Protein AF-A0AAV5MV64-F1 (afdb_monomer_lite)

Structure (mmCIF, N/CA/C/O backbone):
data_AF-A0AAV5MV64-F1
#
_entry.id   AF-A0AAV5MV64-F1
#
loop_
_atom_site.group_PDB
_atom_site.id
_atom_site.type_symbol
_atom_site.label_atom_id
_atom_site.label_alt_id
_atom_site.label_comp_id
_atom_site.label_asym_id
_atom_site.label_entity_id
_atom_site.label_seq_id
_atom_site.pdbx_PDB_ins_code
_atom_site.Cartn_x
_atom_site.Cartn_y
_atom_site.Cartn_z
_atom_site.occupancy
_atom_site.B_iso_or_equiv
_atom_site.auth_seq_id
_atom_site.auth_comp_id
_atom_site.auth_asym_id
_atom_site.auth_atom_id
_atom_site.pdbx_PDB_model_num
ATOM 1 N N . PRO A 1 1 ? -7.726 18.534 -0.065 1.00 52.75 1 PRO A N 1
ATOM 2 C CA . PRO A 1 1 ? -6.417 18.226 0.561 1.00 52.75 1 PRO A CA 1
ATOM 3 C C . PRO A 1 1 ? -5.739 17.061 -0.158 1.00 52.75 1 PRO A C 1
ATOM 5 O O . PRO A 1 1 ? -6.424 16.180 -0.667 1.00 52.75 1 PRO A O 1
ATOM 8 N N . GLN A 1 2 ? -4.412 17.078 -0.220 1.00 75.38 2 GLN A N 1
ATOM 9 C CA . GLN A 1 2 ? -3.644 15.988 -0.806 1.00 75.38 2 GLN A CA 1
ATOM 10 C C . GLN A 1 2 ? -3.769 14.744 0.075 1.00 75.38 2 GLN A C 1
ATOM 12 O O . GLN A 1 2 ? -3.455 14.822 1.254 1.00 75.38 2 GLN A O 1
ATOM 17 N N . CYS A 1 3 ? -4.272 13.638 -0.470 1.00 86.56 3 CYS A N 1
ATOM 18 C CA . CYS A 1 3 ? -4.567 12.400 0.265 1.00 86.56 3 CYS A CA 1
ATOM 19 C C . CYS A 1 3 ? -3.554 11.274 0.008 1.00 86.56 3 CYS A C 1
ATOM 21 O O . CYS A 1 3 ? -3.681 10.191 0.565 1.00 86.56 3 CYS A O 1
ATOM 23 N N . GLU A 1 4 ? -2.564 11.516 -0.846 1.00 86.19 4 GLU A N 1
ATOM 24 C CA . GLU A 1 4 ? -1.539 10.548 -1.237 1.00 86.19 4 GLU A CA 1
ATOM 25 C C . GLU A 1 4 ? -0.265 10.674 -0.384 1.00 86.19 4 GLU A C 1
ATOM 27 O O . GLU A 1 4 ? -0.043 11.666 0.318 1.00 86.19 4 GLU A O 1
ATOM 32 N N . TYR A 1 5 ? 0.608 9.673 -0.494 1.00 87.69 5 TYR A N 1
ATOM 33 C CA . TYR A 1 5 ? 1.962 9.724 0.049 1.00 87.69 5 TYR A CA 1
ATOM 34 C C . TYR A 1 5 ? 2.835 10.740 -0.708 1.00 87.69 5 TYR A C 1
ATOM 36 O O . TYR A 1 5 ? 2.849 10.764 -1.942 1.00 87.69 5 TYR A O 1
ATOM 44 N N . ARG A 1 6 ? 3.602 11.560 0.027 1.00 85.50 6 ARG A N 1
ATOM 45 C CA . ARG A 1 6 ? 4.558 12.531 -0.534 1.00 85.50 6 ARG A CA 1
ATOM 46 C C . ARG A 1 6 ? 5.786 12.704 0.345 1.00 85.50 6 ARG A C 1
ATOM 48 O O . ARG A 1 6 ? 5.640 12.851 1.553 1.00 85.50 6 ARG A O 1
ATOM 55 N N . LEU A 1 7 ? 6.967 12.790 -0.278 1.00 73.62 7 LEU A N 1
ATOM 56 C CA . LEU A 1 7 ? 8.215 13.290 0.329 1.00 73.62 7 LEU A CA 1
ATOM 57 C C . LEU A 1 7 ? 8.451 12.775 1.764 1.00 73.62 7 LEU A C 1
ATOM 59 O O . LEU A 1 7 ? 8.687 13.554 2.682 1.00 73.62 7 LEU A O 1
ATOM 63 N N . ASN A 1 8 ? 8.359 11.456 1.967 1.00 73.25 8 ASN A N 1
ATOM 64 C CA . ASN A 1 8 ? 8.549 10.785 3.262 1.00 73.25 8 ASN A CA 1
ATOM 65 C C . ASN A 1 8 ? 7.482 11.029 4.343 1.00 73.25 8 ASN A C 1
ATOM 67 O O . ASN A 1 8 ? 7.636 10.518 5.455 1.00 73.25 8 ASN A O 1
ATOM 71 N N . SER A 1 9 ? 6.384 11.714 4.028 1.00 87.25 9 SER A N 1
ATOM 72 C CA . SER A 1 9 ? 5.247 11.881 4.930 1.00 87.25 9 SER A CA 1
ATOM 73 C C . SER A 1 9 ? 4.100 10.927 4.594 1.00 87.25 9 SER A C 1
ATOM 75 O O . SER A 1 9 ? 3.593 10.893 3.471 1.00 87.25 9 SER A O 1
ATOM 77 N N . THR A 1 10 ? 3.661 10.175 5.604 1.00 91.06 10 THR A N 1
ATOM 78 C CA . THR A 1 10 ? 2.479 9.301 5.555 1.00 91.06 10 THR A CA 1
ATOM 79 C C . THR A 1 10 ? 1.250 9.930 6.215 1.00 91.06 10 THR A C 1
ATOM 81 O O . THR A 1 10 ? 0.169 9.350 6.142 1.00 91.06 10 THR A O 1
ATOM 84 N N . SER A 1 11 ? 1.378 11.108 6.843 1.00 91.62 11 SER A N 1
ATOM 85 C CA . SER A 1 11 ? 0.318 11.700 7.674 1.00 91.62 11 SER A CA 1
ATOM 86 C C . SER A 1 11 ? -0.962 11.957 6.883 1.00 91.62 11 SER A C 1
ATOM 88 O O . SER A 1 11 ? -2.029 11.500 7.274 1.00 91.62 11 SER A O 1
ATOM 90 N N . ASN A 1 12 ? -0.843 12.606 5.727 1.00 91.31 12 ASN A N 1
ATOM 91 C CA . ASN A 1 12 ? -1.971 12.929 4.858 1.00 91.31 12 ASN A CA 1
ATOM 92 C C . ASN A 1 12 ? -2.709 11.679 4.357 1.00 91.31 12 ASN A C 1
ATOM 94 O O . ASN A 1 12 ? -3.940 11.647 4.349 1.00 91.31 12 ASN A O 1
ATOM 98 N N . LEU A 1 13 ? -1.954 10.638 3.988 1.00 94.25 13 LEU A N 1
ATOM 99 C CA . LEU A 1 13 ? -2.503 9.349 3.571 1.00 94.25 13 LEU A CA 1
ATOM 100 C C . LEU A 1 13 ? -3.280 8.686 4.712 1.00 94.25 13 LEU A C 1
ATOM 102 O O . LEU A 1 13 ? -4.412 8.254 4.513 1.00 94.25 13 LEU A O 1
ATOM 106 N N . ILE A 1 14 ? -2.702 8.647 5.914 1.00 94.44 14 ILE A N 1
ATOM 107 C CA . ILE A 1 14 ? -3.334 8.054 7.100 1.00 94.44 14 ILE A CA 1
ATOM 108 C C . ILE A 1 14 ? -4.586 8.840 7.507 1.00 94.44 14 ILE A C 1
ATOM 110 O O . ILE A 1 14 ? -5.632 8.245 7.765 1.00 94.44 14 ILE A O 1
ATOM 114 N N . SER A 1 15 ? -4.521 10.172 7.527 1.00 94.69 15 SER A N 1
ATOM 115 C CA . SER A 1 15 ? -5.679 11.020 7.818 1.00 94.69 15 SER A CA 1
ATOM 116 C C . SER A 1 15 ? -6.804 10.791 6.809 1.00 94.69 15 SER A C 1
ATOM 118 O O . SER A 1 15 ? -7.962 10.658 7.205 1.00 94.69 15 SER A O 1
ATOM 120 N N . SER A 1 16 ? -6.471 10.674 5.519 1.00 95.00 16 SER A N 1
ATOM 121 C CA . SER A 1 16 ? -7.460 10.359 4.492 1.00 95.00 16 SER A CA 1
ATOM 122 C C . SER A 1 16 ? -8.035 8.954 4.679 1.00 95.00 16 SER A C 1
ATOM 124 O O . SER A 1 16 ? -9.252 8.800 4.692 1.00 95.00 16 SER A O 1
ATOM 126 N N . TRP A 1 17 ? -7.202 7.940 4.927 1.00 95.50 17 TRP A N 1
ATOM 127 C CA . TRP A 1 17 ? -7.657 6.578 5.221 1.00 95.50 17 TRP A CA 1
ATOM 128 C C . TRP A 1 17 ? -8.661 6.532 6.384 1.00 95.50 17 TRP A C 1
ATOM 130 O O . TRP A 1 17 ? -9.712 5.892 6.284 1.00 95.50 17 TRP A O 1
ATOM 140 N N . ASN A 1 18 ? -8.380 7.253 7.470 1.00 94.94 18 ASN A N 1
ATOM 141 C CA . ASN A 1 18 ? -9.278 7.337 8.621 1.00 94.94 18 ASN A CA 1
ATOM 142 C C . ASN A 1 18 ? -10.609 8.003 8.253 1.00 94.94 18 ASN A C 1
ATOM 144 O O . ASN A 1 18 ? -11.669 7.525 8.655 1.00 94.94 18 ASN A O 1
ATOM 148 N N . GLN A 1 19 ? -10.584 9.057 7.436 1.00 94.88 19 GLN A N 1
ATOM 149 C CA . GLN A 1 19 ? -11.804 9.682 6.928 1.00 94.88 19 GLN A CA 1
ATOM 150 C C . GLN A 1 19 ? -12.618 8.709 6.061 1.00 94.88 19 GLN A C 1
ATOM 152 O O . GLN A 1 19 ? -13.812 8.541 6.295 1.00 94.88 19 GLN A O 1
ATOM 157 N N . TRP A 1 20 ? -11.985 8.020 5.106 1.00 94.62 20 TRP A N 1
ATOM 158 C CA . TRP A 1 20 ? -12.652 7.053 4.225 1.00 94.62 20 TRP A CA 1
ATOM 159 C C . TRP A 1 20 ? -13.281 5.898 5.014 1.00 94.62 20 TRP A C 1
ATOM 161 O O . TRP A 1 20 ? -14.446 5.558 4.807 1.00 94.62 20 TRP A O 1
ATOM 171 N N . THR A 1 21 ? -12.543 5.328 5.968 1.00 95.06 21 THR A N 1
ATOM 172 C CA . THR A 1 21 ? -13.027 4.200 6.779 1.00 95.06 21 THR A CA 1
ATOM 173 C C . THR A 1 21 ? -14.133 4.581 7.763 1.00 95.06 21 THR A C 1
ATOM 175 O O . THR A 1 21 ? -14.995 3.750 8.055 1.00 95.06 21 THR A O 1
ATOM 178 N N . THR A 1 22 ? -14.189 5.825 8.231 1.00 94.19 22 THR A N 1
ATOM 179 C CA . THR A 1 22 ? -15.253 6.288 9.141 1.00 94.19 22 THR A CA 1
ATOM 180 C C . THR A 1 22 ? -16.480 6.827 8.408 1.00 94.19 22 THR A C 1
ATOM 182 O O . THR A 1 22 ? -17.593 6.649 8.893 1.00 94.19 22 THR A O 1
ATOM 185 N N . SER A 1 23 ? -16.303 7.425 7.228 1.00 94.31 23 SER A N 1
ATOM 186 C CA . SER A 1 23 ? -17.370 8.173 6.543 1.00 94.31 23 SER A CA 1
ATOM 187 C C . SER A 1 23 ? -18.187 7.340 5.553 1.00 94.31 23 SER A C 1
ATOM 189 O O . SER A 1 23 ? -19.277 7.753 5.168 1.00 94.31 23 SER A O 1
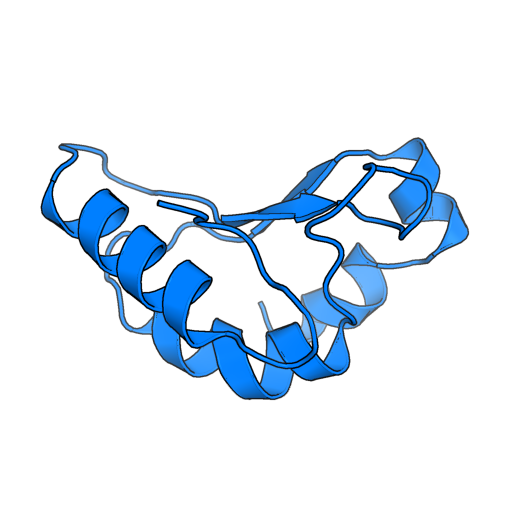ATOM 191 N N . ILE A 1 24 ? -17.681 6.183 5.113 1.00 93.06 24 ILE A N 1
ATOM 192 C CA . ILE A 1 24 ? -18.328 5.380 4.064 1.00 93.06 24 ILE A CA 1
ATOM 193 C C . ILE A 1 24 ? -18.909 4.097 4.641 1.00 93.06 24 ILE A C 1
ATOM 195 O O . ILE A 1 24 ? -18.231 3.346 5.354 1.00 93.06 24 ILE A O 1
ATOM 199 N N . ASN A 1 25 ? -20.162 3.811 4.287 1.00 93.69 25 ASN A N 1
ATOM 200 C CA . ASN A 1 25 ? -20.812 2.550 4.615 1.00 93.69 25 ASN A CA 1
ATOM 201 C C . ASN A 1 25 ? -20.408 1.452 3.617 1.00 93.69 25 ASN A C 1
ATOM 203 O O . ASN A 1 25 ? -21.105 1.186 2.643 1.00 93.69 25 ASN A O 1
ATOM 207 N N . ALA A 1 26 ? -19.249 0.842 3.857 1.00 93.38 26 ALA A N 1
ATOM 208 C CA . ALA A 1 26 ? -18.738 -0.299 3.108 1.00 93.38 26 ALA A CA 1
ATOM 209 C C . ALA A 1 26 ? -18.191 -1.354 4.077 1.00 93.38 26 ALA A C 1
ATOM 211 O 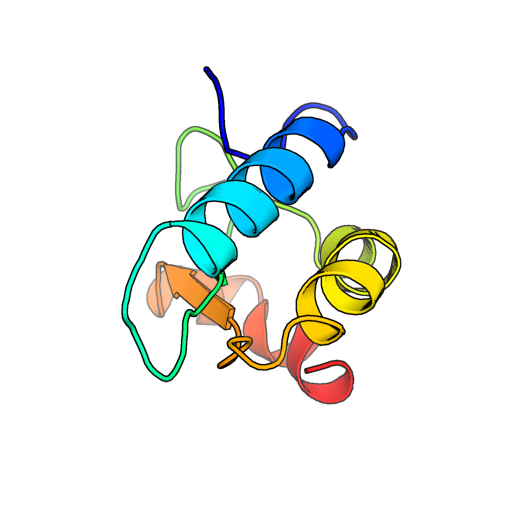O . ALA A 1 26 ? -17.661 -1.011 5.138 1.00 93.38 26 ALA A O 1
ATOM 212 N N . GLY A 1 27 ? -18.295 -2.632 3.701 1.00 95.00 27 GLY A N 1
ATOM 213 C CA . GLY A 1 27 ? -17.766 -3.736 4.506 1.00 95.00 27 GLY A CA 1
ATOM 214 C C . GLY A 1 27 ? -16.237 -3.768 4.524 1.00 95.00 27 GLY A C 1
ATOM 215 O O . GLY A 1 27 ? -15.629 -3.919 5.582 1.00 95.00 27 GLY A O 1
ATOM 216 N N . LYS A 1 28 ? -15.610 -3.591 3.356 1.00 96.62 28 LYS A N 1
ATOM 217 C CA . LYS A 1 28 ? -14.155 -3.595 3.185 1.00 96.62 28 LYS A CA 1
ATOM 218 C C . LYS A 1 28 ? -13.706 -2.455 2.278 1.00 96.62 28 LYS A C 1
ATOM 220 O O . LYS A 1 28 ? -14.375 -2.131 1.302 1.00 96.62 28 LYS A O 1
ATOM 225 N N . ILE A 1 29 ? -12.570 -1.863 2.621 1.00 96.94 29 ILE A N 1
ATOM 226 C CA . ILE A 1 29 ? -11.909 -0.779 1.899 1.00 96.94 29 ILE A CA 1
ATOM 227 C C . ILE A 1 29 ? -10.472 -1.221 1.636 1.00 96.94 29 ILE A C 1
ATOM 229 O O . ILE A 1 29 ? -9.803 -1.747 2.528 1.00 96.94 29 ILE A O 1
ATOM 233 N N . LEU A 1 30 ? -10.016 -1.030 0.401 1.00 96.88 30 LEU A N 1
ATOM 234 C CA . LEU A 1 30 ? -8.662 -1.361 -0.025 1.00 96.88 30 LEU A CA 1
ATOM 235 C C . LEU A 1 30 ? -7.851 -0.079 -0.202 1.00 96.88 30 LEU A C 1
ATOM 237 O O . LEU A 1 30 ? -8.365 0.930 -0.687 1.00 96.88 30 LEU A O 1
ATOM 241 N N . MET A 1 31 ? -6.572 -0.124 0.164 1.00 96.31 31 MET A N 1
ATOM 242 C CA . MET A 1 31 ? -5.644 0.971 -0.103 1.00 96.31 31 MET A CA 1
ATOM 243 C C . MET A 1 31 ? -5.120 0.864 -1.537 1.00 96.31 31 MET A C 1
ATOM 245 O O . MET A 1 31 ? -4.363 -0.051 -1.849 1.00 96.31 31 MET A O 1
ATOM 249 N N . GLY A 1 32 ? -5.529 1.788 -2.406 1.00 96.94 32 GLY A N 1
ATOM 250 C CA . GLY A 1 32 ? -5.037 1.871 -3.783 1.00 96.94 32 GLY A CA 1
ATOM 251 C C . GLY A 1 32 ? -3.657 2.521 -3.860 1.00 96.94 32 GLY A C 1
ATOM 252 O O . GLY A 1 32 ? -3.478 3.616 -3.330 1.00 96.94 32 GLY A O 1
ATOM 253 N N . LEU A 1 33 ? -2.698 1.870 -4.524 1.00 96.56 33 LEU A N 1
ATOM 254 C CA . LEU A 1 33 ? -1.322 2.349 -4.678 1.00 96.56 33 LEU A CA 1
ATOM 255 C C . LEU A 1 33 ? -0.792 2.135 -6.108 1.00 96.56 33 LEU A C 1
ATOM 257 O O . LEU A 1 33 ? -1.127 1.131 -6.742 1.00 96.56 33 LEU A O 1
ATOM 261 N N . PRO A 1 34 ? 0.082 3.022 -6.615 1.00 96.75 34 PRO A N 1
ATOM 262 C CA . PRO A 1 34 ? 0.863 2.756 -7.819 1.00 96.75 34 PRO A CA 1
ATOM 263 C C . PRO A 1 34 ? 1.926 1.678 -7.556 1.00 96.75 34 PRO A C 1
ATOM 265 O O . PRO A 1 34 ? 2.682 1.777 -6.590 1.00 96.75 34 PRO A O 1
ATOM 268 N N . ALA A 1 35 ? 2.042 0.686 -8.440 1.00 96.94 35 ALA A N 1
ATOM 269 C CA . ALA A 1 35 ? 3.032 -0.393 -8.335 1.00 96.94 35 ALA A CA 1
ATOM 270 C C . ALA A 1 35 ? 4.464 0.040 -8.724 1.00 96.94 35 ALA A C 1
ATOM 272 O O . ALA A 1 35 ? 5.429 -0.689 -8.503 1.00 96.94 35 ALA A O 1
ATOM 273 N N . SER A 1 36 ? 4.622 1.223 -9.323 1.00 95.56 36 SER A N 1
ATOM 274 C CA . SER A 1 36 ? 5.907 1.772 -9.771 1.00 95.56 36 SER A CA 1
ATOM 275 C C . SER A 1 36 ? 5.881 3.304 -9.751 1.00 95.56 36 SER A C 1
ATOM 277 O O . SER A 1 36 ? 4.807 3.877 -9.959 1.00 95.56 36 SER A O 1
ATOM 279 N N . PRO A 1 37 ? 7.031 3.991 -9.589 1.00 94.06 37 PRO A N 1
ATOM 280 C CA . PRO A 1 37 ? 7.127 5.434 -9.820 1.00 94.06 37 PRO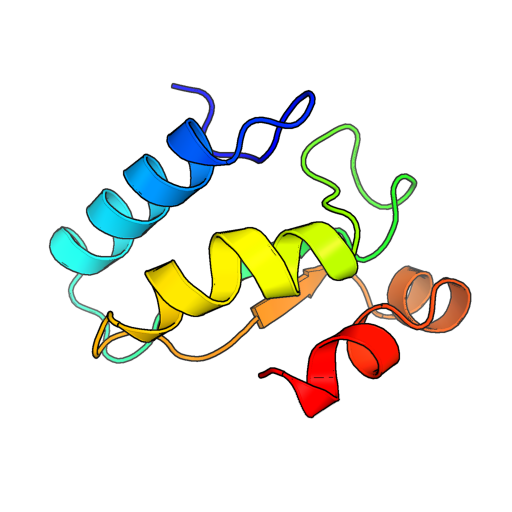 A CA 1
ATOM 281 C C . PRO A 1 37 ? 6.674 5.854 -11.223 1.00 94.06 37 PRO A C 1
ATOM 283 O O . PRO A 1 37 ? 6.215 6.971 -11.403 1.00 94.06 37 PRO A O 1
ATOM 286 N N . ALA A 1 38 ? 6.786 4.965 -12.215 1.00 93.62 38 ALA A N 1
ATOM 287 C CA . ALA A 1 38 ? 6.342 5.228 -13.584 1.00 93.62 38 ALA A CA 1
ATOM 288 C C . ALA A 1 38 ? 4.831 5.008 -13.789 1.00 93.62 38 ALA A C 1
ATOM 290 O O . ALA A 1 38 ? 4.301 5.373 -14.834 1.00 93.62 38 ALA A O 1
ATOM 291 N N . ALA A 1 39 ? 4.133 4.412 -12.815 1.00 92.00 39 ALA A N 1
ATOM 292 C CA . ALA A 1 39 ? 2.708 4.100 -12.923 1.00 92.00 39 ALA A CA 1
ATOM 293 C C . ALA A 1 39 ? 1.794 5.304 -12.639 1.00 92.00 39 ALA A C 1
ATOM 295 O O . ALA A 1 39 ? 0.605 5.255 -12.955 1.00 92.00 39 ALA A O 1
ATOM 296 N N . ALA A 1 40 ? 2.327 6.364 -12.024 1.00 91.75 40 ALA A N 1
ATOM 297 C CA . ALA A 1 40 ? 1.599 7.581 -11.692 1.00 91.75 40 ALA A CA 1
ATOM 298 C C . ALA A 1 40 ? 2.560 8.767 -11.536 1.00 91.75 40 ALA A C 1
ATOM 300 O O . ALA A 1 40 ? 3.706 8.595 -11.136 1.00 91.75 40 ALA A O 1
ATOM 301 N N . SER A 1 41 ? 2.072 9.986 -11.768 1.00 89.88 41 SER A N 1
ATOM 302 C CA . SER A 1 41 ? 2.858 11.214 -11.574 1.00 89.88 41 SER A CA 1
ATOM 303 C C . SER A 1 41 ? 3.251 11.463 -10.108 1.00 89.88 41 SER A C 1
ATOM 305 O O . SER A 1 41 ? 4.173 12.230 -9.833 1.00 89.88 41 SER A O 1
ATOM 307 N N . SER A 1 42 ? 2.534 10.856 -9.159 1.00 89.88 42 SER A N 1
ATOM 308 C CA . SER A 1 42 ? 2.746 10.982 -7.715 1.00 89.88 42 SER A CA 1
ATOM 309 C C . SER A 1 42 ? 2.120 9.805 -6.953 1.00 89.88 42 SER A C 1
ATOM 311 O O . SER A 1 42 ? 1.456 8.951 -7.537 1.00 89.88 42 SER A O 1
ATOM 313 N N . GLY A 1 43 ? 2.368 9.728 -5.642 1.00 91.62 43 GLY A N 1
ATOM 314 C CA . GLY A 1 43 ? 1.725 8.750 -4.758 1.00 91.62 43 GLY A CA 1
ATOM 315 C C . GLY A 1 43 ? 2.392 7.373 -4.693 1.00 91.62 43 GLY A C 1
ATOM 316 O O . GLY A 1 43 ? 1.988 6.556 -3.867 1.00 91.62 43 GLY A O 1
ATOM 317 N N . TYR A 1 44 ? 3.435 7.113 -5.493 1.00 94.06 44 TYR A N 1
ATOM 318 C CA . TYR A 1 44 ? 4.252 5.910 -5.323 1.00 94.06 44 TYR A CA 1
ATOM 319 C C . TYR A 1 44 ? 4.913 5.905 -3.942 1.00 94.06 44 TYR A C 1
ATOM 321 O O . TYR A 1 44 ? 5.572 6.867 -3.542 1.00 94.06 44 TYR A O 1
ATOM 329 N N . MET A 1 45 ? 4.769 4.786 -3.240 1.00 94.44 45 MET A N 1
ATOM 330 C CA . MET A 1 45 ? 5.336 4.571 -1.918 1.00 94.44 45 MET A CA 1
ATOM 331 C C . MET A 1 45 ? 6.254 3.349 -1.961 1.00 94.44 45 MET A C 1
ATOM 333 O O . MET A 1 45 ? 5.793 2.281 -2.354 1.00 94.44 45 MET A O 1
ATOM 337 N N . PRO A 1 46 ? 7.524 3.444 -1.534 1.00 95.06 46 PRO A N 1
ATOM 338 C CA . PRO A 1 46 ? 8.400 2.277 -1.477 1.00 95.06 46 PRO A CA 1
ATOM 339 C C . PRO A 1 46 ? 7.832 1.167 -0.568 1.00 95.06 46 PRO A C 1
ATOM 341 O O . PRO A 1 46 ? 7.289 1.491 0.494 1.00 95.06 46 PRO A O 1
ATOM 344 N N . PRO A 1 47 ? 8.017 -0.129 -0.899 1.00 96.56 47 PRO A N 1
ATOM 345 C CA . PRO A 1 47 ? 7.485 -1.242 -0.104 1.00 96.56 47 PRO A CA 1
ATOM 346 C C . PRO A 1 47 ? 7.856 -1.181 1.382 1.00 96.56 47 PRO A C 1
ATOM 348 O O . PRO A 1 47 ? 7.001 -1.349 2.246 1.00 96.56 47 PRO A O 1
ATOM 351 N N . HIS A 1 48 ? 9.110 -0.848 1.706 1.00 95.81 48 HIS A N 1
ATOM 352 C CA . HIS A 1 48 ? 9.559 -0.753 3.099 1.00 95.81 48 HIS A CA 1
ATOM 353 C C . HIS A 1 48 ? 8.825 0.343 3.892 1.00 95.81 48 HIS A C 1
ATOM 355 O O . HIS A 1 48 ? 8.590 0.181 5.090 1.00 95.81 48 HIS A O 1
ATOM 361 N N . VAL A 1 49 ? 8.433 1.448 3.244 1.00 95.62 49 VAL A N 1
ATOM 362 C CA . VAL A 1 49 ? 7.654 2.524 3.876 1.00 95.62 49 VAL A CA 1
ATOM 363 C C . VAL A 1 49 ? 6.228 2.054 4.134 1.00 95.62 49 VAL A C 1
ATOM 365 O O . VAL A 1 49 ? 5.721 2.251 5.239 1.00 95.62 49 VAL A O 1
ATOM 368 N N . LEU A 1 50 ? 5.605 1.391 3.154 1.00 96.25 50 LEU A N 1
ATOM 369 C CA . LEU A 1 50 ? 4.277 0.796 3.313 1.00 96.25 50 LEU A CA 1
ATOM 370 C C . LEU A 1 50 ? 4.260 -0.167 4.507 1.00 96.25 50 LEU A C 1
ATOM 372 O O . LEU A 1 50 ? 3.444 -0.003 5.414 1.00 96.25 50 LEU A O 1
ATOM 376 N N . ILE A 1 51 ? 5.206 -1.108 4.541 1.00 97.62 51 ILE A N 1
ATOM 377 C CA . ILE A 1 51 ? 5.293 -2.155 5.566 1.00 97.62 51 ILE A CA 1
ATOM 378 C C . ILE A 1 51 ? 5.541 -1.571 6.957 1.00 97.62 51 ILE A C 1
ATOM 380 O O . ILE A 1 51 ? 4.855 -1.938 7.904 1.00 97.62 51 ILE A O 1
ATOM 384 N N . SER A 1 52 ? 6.505 -0.658 7.096 1.00 96.31 52 SER A N 1
ATOM 385 C CA . SER A 1 52 ? 6.921 -0.175 8.420 1.00 96.31 52 SER A CA 1
ATOM 386 C C . SER A 1 52 ? 6.065 0.965 8.972 1.00 96.31 52 SER A C 1
ATOM 388 O O . SER A 1 52 ? 5.997 1.126 10.188 1.00 96.31 52 SER A O 1
ATOM 390 N N . ARG A 1 53 ? 5.424 1.775 8.115 1.00 95.50 53 ARG A N 1
ATOM 391 C CA . ARG A 1 53 ? 4.766 3.026 8.546 1.00 95.50 53 ARG A CA 1
ATOM 392 C C . ARG A 1 53 ? 3.273 3.100 8.260 1.00 95.50 53 ARG A C 1
ATOM 394 O O . ARG A 1 53 ? 2.596 3.893 8.907 1.00 95.50 53 ARG A O 1
ATOM 401 N N . VAL A 1 54 ? 2.758 2.336 7.296 1.00 95.69 54 VAL A N 1
ATOM 402 C CA . VAL A 1 54 ? 1.356 2.457 6.857 1.00 95.69 54 VAL A CA 1
ATOM 403 C C . VAL A 1 54 ? 0.538 1.227 7.233 1.00 95.69 54 VAL A C 1
ATOM 405 O O . VAL A 1 54 ? -0.490 1.382 7.893 1.00 95.69 54 VAL A O 1
ATOM 408 N N . LEU A 1 55 ? 1.001 0.015 6.902 1.00 97.00 55 LEU A N 1
ATOM 409 C CA . LEU A 1 55 ? 0.305 -1.233 7.247 1.00 97.00 55 LEU A CA 1
ATOM 410 C C . LEU A 1 55 ? -0.023 -1.359 8.747 1.00 97.00 55 LEU A C 1
ATOM 412 O O . LEU A 1 55 ? -1.175 -1.681 9.042 1.00 97.00 55 LEU A O 1
ATOM 416 N N . PRO A 1 56 ? 0.883 -1.035 9.697 1.00 96.75 56 PRO A N 1
ATOM 417 C CA . PRO A 1 56 ? 0.589 -1.143 11.129 1.00 96.75 56 PRO A CA 1
ATOM 418 C C . PRO A 1 56 ? -0.540 -0.219 11.594 1.00 96.75 56 PRO A C 1
ATOM 420 O O . PRO A 1 56 ? -1.154 -0.469 12.625 1.00 96.75 56 PRO A O 1
ATOM 423 N N . VAL A 1 57 ? -0.814 0.855 10.847 1.00 95.50 57 VAL A N 1
ATOM 424 C CA . VAL A 1 57 ? -1.874 1.815 11.165 1.00 95.50 57 VAL A CA 1
ATOM 425 C C . VAL A 1 57 ? -3.184 1.395 10.510 1.00 95.50 57 VAL A C 1
ATOM 427 O O . VAL A 1 57 ? -4.208 1.303 11.184 1.00 95.50 57 VAL A O 1
ATOM 430 N N . ILE A 1 58 ? -3.169 1.107 9.206 1.00 95.62 58 ILE A N 1
ATOM 431 C CA . ILE A 1 58 ? -4.408 0.846 8.462 1.00 95.62 58 ILE A CA 1
ATOM 432 C C . ILE A 1 58 ? -5.039 -0.503 8.805 1.00 95.62 58 ILE A C 1
ATOM 434 O O . ILE A 1 58 ? -6.267 -0.603 8.792 1.00 95.62 58 ILE A O 1
ATOM 438 N N . LYS A 1 59 ? -4.225 -1.505 9.178 1.00 96.69 59 LYS A N 1
ATOM 439 C CA . LYS A 1 59 ? -4.696 -2.831 9.611 1.00 96.69 59 LYS A CA 1
ATOM 440 C C . LYS A 1 59 ? -5.506 -2.791 10.910 1.00 96.69 59 LYS A C 1
ATOM 442 O O . LYS A 1 59 ? -6.292 -3.701 11.144 1.00 96.69 59 LYS A O 1
ATOM 447 N N . ASN A 1 60 ? -5.379 -1.733 11.715 1.00 95.25 60 ASN A N 1
ATOM 448 C CA . ASN A 1 60 ? -6.192 -1.563 12.926 1.00 95.25 60 ASN A CA 1
ATOM 449 C C . ASN A 1 60 ? -7.662 -1.239 12.613 1.00 95.25 60 ASN A C 1
ATOM 451 O O . ASN A 1 60 ? -8.518 -1.330 13.4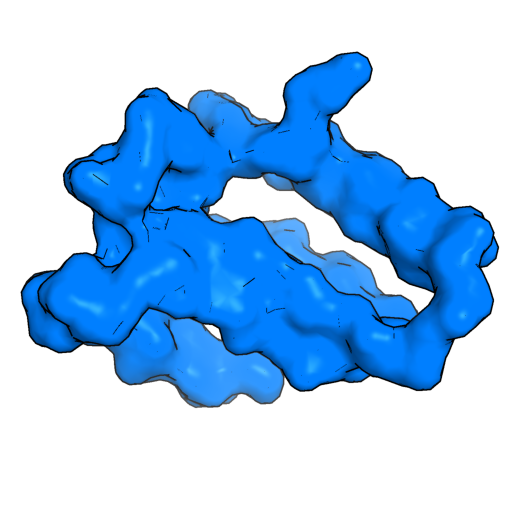90 1.00 95.25 60 ASN A O 1
ATOM 455 N N . SER A 1 61 ? -7.983 -0.854 11.373 1.00 95.06 61 SER A N 1
ATOM 456 C CA . SER A 1 61 ? -9.364 -0.635 10.952 1.00 95.06 61 SER A CA 1
ATOM 457 C C . SER A 1 61 ? -10.058 -1.963 10.649 1.00 95.06 61 SER A C 1
ATOM 459 O O . SER A 1 61 ? -9.620 -2.710 9.777 1.00 95.06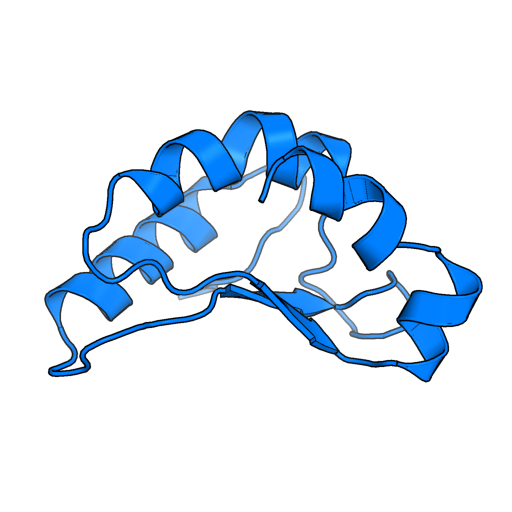 61 SER A O 1
ATOM 461 N N . ALA A 1 62 ? -11.218 -2.217 11.264 1.00 95.25 62 ALA A N 1
ATOM 462 C CA . ALA A 1 62 ? -12.048 -3.390 10.953 1.00 95.25 62 ALA A CA 1
ATOM 463 C C . ALA A 1 62 ? -12.481 -3.454 9.468 1.00 95.25 62 ALA A C 1
ATOM 465 O O . ALA A 1 62 ? -12.758 -4.533 8.926 1.00 95.25 62 ALA A O 1
ATOM 466 N N . LYS A 1 63 ? -12.496 -2.298 8.789 1.00 96.94 63 LYS A N 1
ATOM 467 C CA . LYS A 1 63 ? -12.809 -2.170 7.360 1.00 96.94 63 LYS A CA 1
ATOM 468 C C . LYS A 1 63 ? -11.606 -2.396 6.444 1.00 96.94 63 LYS A C 1
ATOM 470 O O . LYS A 1 63 ? -11.793 -2.383 5.233 1.00 96.94 63 LYS A O 1
ATOM 475 N N . TYR A 1 64 ? -10.397 -2.625 6.958 1.00 97.06 64 TYR A N 1
ATOM 476 C CA . TYR A 1 64 ? -9.259 -2.974 6.106 1.00 97.06 64 TYR A CA 1
ATOM 477 C C . TYR A 1 64 ? -9.547 -4.266 5.327 1.00 97.06 64 TYR A C 1
ATOM 479 O O . TYR A 1 64 ? -9.926 -5.292 5.907 1.00 97.06 64 TYR A O 1
ATOM 487 N N . GLY A 1 65 ? -9.419 -4.179 4.001 1.00 96.94 65 GLY A N 1
ATOM 488 C CA . GLY A 1 65 ? -9.650 -5.270 3.052 1.00 96.94 65 GLY A CA 1
ATOM 489 C C . GLY A 1 65 ? -8.438 -5.652 2.209 1.00 96.94 65 GLY A C 1
ATOM 490 O O . GLY A 1 65 ? -8.544 -6.582 1.420 1.00 96.94 65 GLY A O 1
ATOM 491 N N . GLY A 1 66 ? -7.309 -4.954 2.356 1.00 97.00 66 GLY A N 1
ATOM 492 C CA . GLY A 1 66 ? -6.089 -5.223 1.597 1.00 97.00 66 GLY A CA 1
ATOM 493 C C . GLY A 1 66 ? -5.548 -4.008 0.849 1.00 97.00 66 GLY A C 1
ATOM 494 O O . GLY A 1 66 ? -5.925 -2.859 1.100 1.00 97.00 66 GLY A O 1
ATOM 495 N N . VAL A 1 67 ? -4.654 -4.290 -0.095 1.00 97.69 67 VAL A N 1
ATOM 496 C CA . VAL A 1 67 ? -4.016 -3.312 -0.979 1.00 97.69 67 VAL A CA 1
ATOM 497 C C . VAL A 1 67 ? -4.436 -3.605 -2.416 1.00 97.69 67 VAL A C 1
ATOM 499 O O . VAL A 1 67 ? -4.467 -4.759 -2.836 1.00 97.69 67 VAL A O 1
ATOM 502 N N . MET A 1 68 ? -4.760 -2.557 -3.168 1.00 97.81 68 MET A N 1
ATOM 503 C CA . MET A 1 68 ? -5.020 -2.616 -4.605 1.00 97.81 68 MET A CA 1
ATOM 504 C C . MET A 1 68 ? -3.860 -1.934 -5.329 1.00 97.81 68 MET A C 1
ATOM 506 O O . MET A 1 68 ? -3.459 -0.836 -4.947 1.00 97.81 68 MET A O 1
ATOM 510 N N . LEU A 1 69 ? -3.313 -2.581 -6.359 1.00 97.81 69 LEU A N 1
ATOM 511 C CA . LEU A 1 69 ? -2.169 -2.067 -7.107 1.00 97.81 69 LEU A CA 1
ATOM 512 C C . LEU A 1 69 ? -2.561 -1.675 -8.528 1.00 97.81 69 LEU A C 1
ATOM 514 O O . LEU A 1 69 ? -3.083 -2.487 -9.293 1.00 97.81 69 LEU A O 1
ATOM 518 N N . TRP A 1 70 ? -2.230 -0.442 -8.898 1.00 96.25 70 TRP A N 1
ATOM 519 C CA . TRP A 1 70 ? -2.251 0.018 -10.279 1.00 96.25 70 TRP A CA 1
ATOM 520 C C . TRP A 1 70 ? -0.821 0.022 -10.842 1.00 96.25 70 TRP A C 1
ATOM 522 O O . TRP A 1 70 ? 0.022 0.800 -10.408 1.00 96.25 70 TRP A O 1
ATOM 532 N N . ASN A 1 71 ? -0.466 -0.825 -11.801 1.00 96.31 71 ASN A N 1
ATOM 533 C CA . ASN A 1 71 ? -1.243 -1.904 -12.413 1.00 96.31 71 ASN A CA 1
ATOM 534 C C . ASN A 1 71 ? -0.367 -3.153 -12.584 1.00 96.31 71 ASN A C 1
ATOM 536 O O . ASN A 1 71 ? 0.808 -3.144 -12.216 1.00 96.31 71 ASN A O 1
ATOM 540 N N . ARG A 1 72 ? -0.931 -4.217 -13.173 1.00 96.44 72 ARG A N 1
ATOM 541 C CA . ARG A 1 72 ? -0.229 -5.493 -13.363 1.00 96.44 72 ARG A CA 1
ATOM 542 C C . ARG A 1 72 ? 1.086 -5.356 -14.138 1.00 96.44 72 ARG A C 1
ATOM 544 O O . ARG A 1 72 ? 2.072 -5.957 -13.738 1.00 96.44 72 ARG A O 1
ATOM 551 N N . TYR A 1 73 ? 1.112 -4.550 -15.199 1.00 97.50 73 TYR A N 1
ATOM 552 C CA . TYR A 1 73 ? 2.310 -4.349 -16.022 1.00 97.50 73 TYR A CA 1
ATOM 553 C C . TYR A 1 73 ? 3.486 -3.802 -15.204 1.00 97.50 73 TYR A C 1
ATOM 555 O O . TYR A 1 73 ? 4.616 -4.276 -15.323 1.00 97.50 73 TYR A O 1
ATOM 563 N N . TYR A 1 74 ? 3.224 -2.812 -14.351 1.00 97.50 74 TYR A N 1
ATOM 564 C CA . TYR A 1 74 ? 4.255 -2.252 -13.482 1.00 97.50 74 TYR A CA 1
ATOM 565 C C . TYR A 1 74 ? 4.597 -3.167 -12.311 1.00 97.50 74 TYR A C 1
ATOM 567 O O . TYR A 1 74 ? 5.761 -3.237 -11.932 1.00 97.50 74 TYR A O 1
ATOM 575 N N . ASP A 1 75 ? 3.611 -3.887 -11.776 1.00 97.31 75 ASP A N 1
ATOM 576 C CA . ASP A 1 75 ? 3.819 -4.868 -10.713 1.00 97.31 75 ASP A CA 1
ATOM 577 C C . ASP A 1 75 ? 4.753 -6.010 -11.144 1.00 97.31 75 ASP A C 1
ATOM 579 O O . ASP A 1 75 ? 5.610 -6.420 -10.369 1.00 97.31 75 ASP A O 1
ATOM 583 N N . GLU A 1 76 ? 4.658 -6.480 -12.392 1.00 97.06 76 GLU A N 1
ATOM 584 C CA . GLU A 1 76 ? 5.588 -7.481 -12.939 1.00 97.06 76 GLU A CA 1
ATOM 585 C C . GLU A 1 76 ? 7.028 -6.970 -13.019 1.00 97.06 76 GLU A C 1
ATOM 587 O O . GLU A 1 76 ? 7.964 -7.712 -12.732 1.00 97.06 76 GLU A O 1
ATOM 592 N N . GLN A 1 77 ? 7.216 -5.698 -13.367 1.00 96.94 77 GLN A N 1
ATOM 593 C CA . GLN A 1 77 ? 8.549 -5.107 -13.502 1.00 96.94 77 GLN A CA 1
ATOM 594 C C . GLN A 1 77 ? 9.209 -4.803 -12.159 1.00 96.94 77 GLN A C 1
ATOM 596 O O . GLN A 1 77 ? 10.422 -4.943 -12.025 1.00 96.94 77 GLN A O 1
ATOM 601 N N . THR A 1 78 ? 8.435 -4.349 -11.173 1.00 96.19 78 THR A N 1
ATOM 602 C CA . THR A 1 78 ? 8.969 -3.941 -9.865 1.00 96.19 78 THR A CA 1
ATOM 603 C C . THR A 1 78 ? 8.853 -5.027 -8.806 1.00 96.19 78 THR A C 1
ATOM 605 O O . THR A 1 78 ? 9.465 -4.899 -7.747 1.00 96.19 78 THR A O 1
ATOM 608 N N . SER A 1 79 ? 8.074 -6.083 -9.064 1.00 97.31 79 SER A N 1
ATOM 609 C CA . SER A 1 79 ? 7.722 -7.103 -8.071 1.00 97.31 79 SER A CA 1
ATOM 610 C C . SER A 1 79 ? 7.148 -6.483 -6.787 1.00 97.31 79 SER A C 1
ATOM 612 O O . SER A 1 79 ? 7.455 -6.914 -5.668 1.00 97.31 79 SER A O 1
ATOM 614 N N . TYR A 1 80 ? 6.333 -5.431 -6.936 1.00 97.50 80 TYR A N 1
ATOM 615 C CA . TYR A 1 80 ? 5.809 -4.665 -5.805 1.00 97.50 80 TYR A CA 1
ATOM 616 C C . TYR A 1 80 ? 4.939 -5.538 -4.898 1.00 97.50 80 TYR A C 1
ATOM 618 O O . TYR A 1 80 ? 5.152 -5.578 -3.686 1.00 97.50 80 TYR A O 1
ATOM 626 N N . SER A 1 81 ? 4.002 -6.285 -5.484 1.00 97.12 81 SER A N 1
ATOM 627 C CA . SER A 1 81 ? 3.114 -7.216 -4.787 1.00 97.12 81 SER A CA 1
ATOM 628 C C . SER A 1 81 ? 3.899 -8.296 -4.049 1.00 97.12 81 SER A C 1
ATOM 630 O O . SER A 1 81 ? 3.657 -8.512 -2.864 1.00 97.12 81 SER A O 1
ATOM 632 N N . ALA A 1 82 ? 4.897 -8.904 -4.696 1.00 97.62 82 ALA A N 1
ATOM 633 C CA . ALA A 1 82 ? 5.767 -9.904 -4.077 1.00 97.62 82 ALA A CA 1
ATOM 634 C C . ALA A 1 82 ? 6.526 -9.342 -2.862 1.00 97.62 82 ALA A C 1
ATOM 636 O O . ALA A 1 82 ? 6.693 -10.036 -1.862 1.00 97.62 82 ALA A O 1
ATOM 637 N N . SER A 1 83 ? 6.930 -8.070 -2.922 1.00 97.69 83 SER A N 1
ATOM 638 C CA . SER A 1 83 ? 7.652 -7.404 -1.832 1.00 97.69 83 SER A CA 1
ATOM 639 C C . SER A 1 83 ? 6.780 -7.151 -0.599 1.00 97.69 83 SER A C 1
ATOM 641 O O 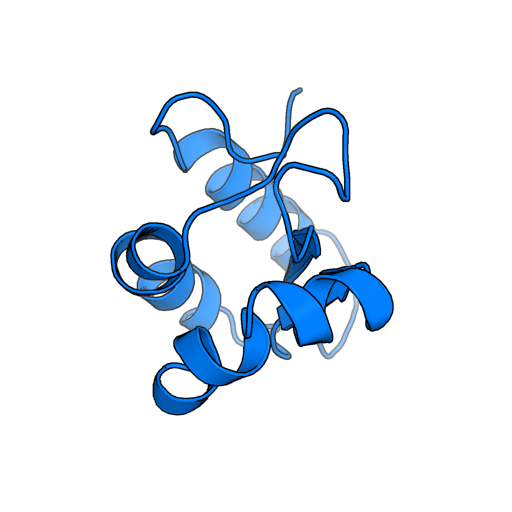. SER A 1 83 ? 7.293 -7.126 0.518 1.00 97.69 83 SER A O 1
ATOM 643 N N . ILE A 1 84 ? 5.473 -6.937 -0.784 1.00 97.31 84 ILE A N 1
ATOM 644 C CA . ILE A 1 84 ? 4.556 -6.559 0.305 1.00 97.31 84 ILE A CA 1
ATOM 645 C C . ILE A 1 84 ? 3.705 -7.731 0.797 1.00 97.31 84 ILE A C 1
ATOM 647 O O . ILE A 1 84 ? 3.271 -7.706 1.946 1.00 97.31 84 ILE A O 1
ATOM 651 N N . ALA A 1 85 ? 3.495 -8.761 -0.030 1.00 96.50 85 ALA A N 1
ATOM 652 C CA . ALA A 1 85 ? 2.636 -9.907 0.264 1.00 96.50 85 ALA A CA 1
ATOM 653 C C . ALA A 1 85 ? 2.924 -10.590 1.616 1.00 96.50 85 ALA A C 1
ATOM 655 O O . ALA A 1 85 ? 1.958 -10.870 2.323 1.00 96.50 85 ALA A O 1
ATOM 656 N N . PRO A 1 86 ? 4.186 -10.786 2.056 1.00 96.69 86 PRO A N 1
ATOM 657 C CA . PRO A 1 86 ? 4.467 -11.377 3.370 1.00 96.69 86 PRO A CA 1
ATOM 658 C C . PRO A 1 86 ? 3.976 -10.540 4.561 1.00 96.69 86 PRO A C 1
ATOM 660 O O . PRO A 1 86 ? 3.905 -11.040 5.678 1.00 96.69 86 PRO A O 1
ATOM 663 N N . SER A 1 87 ? 3.689 -9.254 4.340 1.00 94.94 87 SER A N 1
ATOM 664 C CA . SER A 1 87 ? 3.267 -8.300 5.371 1.00 94.94 87 SER A CA 1
ATOM 665 C C . SER A 1 87 ? 1.778 -7.953 5.317 1.00 94.94 87 SER A C 1
ATOM 667 O O . SER A 1 87 ? 1.322 -7.196 6.182 1.00 94.94 87 SER A O 1
ATOM 669 N N . LEU A 1 88 ? 1.033 -8.430 4.309 1.00 89.50 88 LEU A N 1
ATOM 670 C CA . LEU A 1 88 ? -0.384 -8.093 4.099 1.00 89.50 88 LEU A CA 1
ATOM 671 C C . LEU A 1 88 ? -1.346 -8.786 5.057 1.00 89.50 88 LEU A C 1
ATOM 673 O O . LEU A 1 88 ? -0.921 -9.669 5.826 1.00 89.50 88 LEU A O 1
#

Radius of gyration: 12.53 Å; chains: 1; bounding box: 30×30×29 Å

Foldseek 3Di:
DDCADDDLDCPSVLVVLVCPLVPDPDQADAAEAELDCVLDVDRHDQLVCCQPPPLVRNVVRSRHDYYHYRDPVSCVVNVSCVSNVVRD

Organism: NCBI:txid152421

InterPro domains:
  IPR001223 Glycoside hydrolase family 18, catalytic domain [PS51910] (1-88)
  IPR017853 Glycoside hydrolase superfamily [SSF51445] (7-84)

pLDDT: mean 93.71, std 6.43, range [52.75, 97.81]

Secondary structure (DSSP, 8-state):
---S-BTTB-HHHHHHHHHHHHHS--S-EEEEEESSGGGSSS----HHHIIIIIHHHHTTSTTEEEEEEE-HHHHHHHTHHHHHGGG-

Sequence (88 aa):
PQCEYRLNSTSNLISSWNQWTTSINAGKILMGLPASPAAASSGYMPPHVLISRVLPVIKNSAKYGGVMLWNRYYDEQTSYSASIAPSL